Protein AF-A0A4R3MPF1-F1 (afdb_monomer_lite)

Structure (mmCIF, N/CA/C/O backbone):
data_AF-A0A4R3MPF1-F1
#
_entry.id   AF-A0A4R3MPF1-F1
#
loop_
_atom_site.group_PDB
_atom_site.id
_atom_site.type_symbol
_atom_site.label_atom_id
_atom_site.label_alt_id
_atom_site.label_comp_id
_atom_site.label_asym_id
_atom_site.label_entity_id
_atom_site.label_seq_id
_atom_site.pdbx_PDB_ins_code
_atom_site.Cartn_x
_atom_site.Cartn_y
_atom_site.Cartn_z
_atom_site.occupancy
_atom_site.B_iso_or_equiv
_atom_site.auth_seq_id
_atom_site.auth_comp_id
_atom_site.auth_asym_id
_atom_site.auth_atom_id
_atom_site.pdbx_PDB_model_num
ATOM 1 N N . MET A 1 1 ? 4.316 12.612 3.317 1.00 49.28 1 MET A N 1
ATOM 2 C CA . MET A 1 1 ? 3.411 12.820 2.168 1.00 49.28 1 MET A CA 1
ATOM 3 C C . MET A 1 1 ? 1.983 12.730 2.683 1.00 49.28 1 MET A C 1
ATOM 5 O O . MET A 1 1 ? 1.611 11.635 3.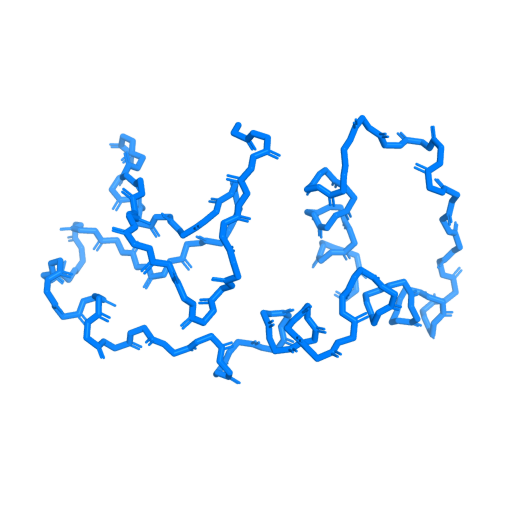080 1.00 49.28 1 MET A O 1
ATOM 9 N N . PRO A 1 2 ? 1.239 13.847 2.792 1.00 46.94 2 PRO A N 1
ATOM 10 C CA . PRO A 1 2 ? -0.092 13.859 3.409 1.00 46.94 2 PRO A CA 1
ATOM 11 C C . PRO A 1 2 ? -1.238 13.507 2.450 1.00 46.94 2 PRO A C 1
ATOM 13 O O . PRO A 1 2 ? -2.373 13.408 2.893 1.00 46.94 2 PRO A O 1
ATOM 16 N N . TYR A 1 3 ? -0.969 13.328 1.157 1.00 50.88 3 TYR A N 1
ATOM 17 C CA . TYR A 1 3 ? -2.011 13.155 0.150 1.00 50.88 3 TYR A CA 1
ATOM 18 C C . TYR A 1 3 ? -1.627 11.979 -0.735 1.00 50.88 3 TYR A C 1
ATOM 20 O O . TYR A 1 3 ? -0.652 12.061 -1.480 1.00 50.88 3 TYR A O 1
ATOM 28 N N . THR A 1 4 ? -2.332 10.864 -0.577 1.00 63.44 4 THR A N 1
ATOM 29 C CA . THR A 1 4 ? -2.198 9.712 -1.467 1.00 63.44 4 THR A CA 1
ATOM 30 C C . THR A 1 4 ? -3.377 9.746 -2.425 1.00 63.44 4 THR A C 1
ATOM 32 O O . THR A 1 4 ? -4.509 9.992 -2.009 1.00 63.44 4 THR A O 1
ATOM 35 N N . GLU A 1 5 ? -3.116 9.521 -3.707 1.00 77.69 5 GLU A N 1
ATOM 36 C CA . GLU A 1 5 ? -4.176 9.181 -4.653 1.00 77.69 5 GLU A CA 1
ATOM 37 C C . GLU A 1 5 ? -4.759 7.802 -4.276 1.00 77.69 5 GLU A C 1
ATOM 39 O O . GLU A 1 5 ? -4.128 7.057 -3.511 1.00 77.69 5 GLU A O 1
ATOM 44 N N . PRO A 1 6 ? -5.961 7.450 -4.762 1.00 87.94 6 PRO A N 1
ATOM 45 C CA . PRO A 1 6 ? -6.458 6.081 -4.674 1.00 87.94 6 PRO A CA 1
ATOM 46 C C . PRO A 1 6 ? -5.415 5.086 -5.203 1.00 87.94 6 PRO A C 1
ATOM 48 O O . PRO A 1 6 ? -4.745 5.355 -6.201 1.00 87.94 6 PRO A O 1
ATOM 51 N N . LEU A 1 7 ? -5.259 3.942 -4.528 1.00 91.81 7 LEU A N 1
ATOM 52 C CA . LEU A 1 7 ? -4.217 2.955 -4.851 1.00 91.81 7 LEU A CA 1
ATOM 53 C C . LEU A 1 7 ? -4.389 2.340 -6.251 1.00 91.81 7 LEU A C 1
ATOM 55 O O . LEU A 1 7 ? -3.418 1.858 -6.819 1.00 91.81 7 LEU A O 1
ATOM 59 N N . ASP A 1 8 ? -5.583 2.398 -6.830 1.00 94.00 8 ASP A N 1
ATOM 60 C CA . ASP A 1 8 ? -5.902 1.959 -8.195 1.00 94.00 8 ASP A CA 1
ATOM 61 C C . ASP A 1 8 ? -5.731 3.060 -9.258 1.00 94.00 8 ASP A C 1
ATOM 63 O O . ASP A 1 8 ? -5.916 2.812 -10.446 1.00 94.00 8 ASP A O 1
ATOM 67 N N . SER A 1 9 ? -5.367 4.275 -8.844 1.00 91.69 9 SER A N 1
ATOM 68 C CA . SER A 1 9 ? -5.353 5.468 -9.697 1.00 91.69 9 SER A CA 1
ATOM 69 C C . SER A 1 9 ? -4.088 6.311 -9.516 1.00 91.69 9 SER A C 1
ATOM 71 O O . SER A 1 9 ? -4.103 7.522 -9.749 1.00 91.69 9 SER A O 1
ATOM 73 N N . ILE A 1 10 ? -2.990 5.686 -9.082 1.00 88.38 10 ILE A N 1
ATOM 74 C CA . ILE A 1 10 ? -1.720 6.372 -8.840 1.00 88.38 10 ILE A CA 1
ATOM 75 C C . ILE A 1 10 ? -1.134 6.940 -10.138 1.00 88.38 10 ILE A C 1
ATOM 77 O O . ILE A 1 10 ? -1.082 6.276 -11.172 1.00 88.38 10 ILE A O 1
ATOM 81 N N . ARG A 1 11 ? -0.647 8.180 -10.083 1.00 90.00 11 ARG A N 1
ATOM 82 C CA . ARG A 1 11 ? 0.008 8.856 -11.219 1.00 90.00 11 ARG A CA 1
ATOM 83 C C . ARG A 1 11 ? 1.507 9.011 -11.046 1.00 90.00 11 ARG A C 1
ATOM 85 O O . ARG A 1 11 ? 2.200 9.449 -11.960 1.00 90.00 11 ARG A O 1
ATOM 92 N N . SER A 1 12 ? 2.007 8.699 -9.858 1.00 90.69 12 SER A N 1
ATOM 93 C CA . SER A 1 12 ? 3.418 8.812 -9.528 1.00 90.69 12 SER A CA 1
ATOM 94 C C . SER A 1 12 ? 3.820 7.750 -8.516 1.00 90.69 12 SER A C 1
ATOM 96 O O . SER A 1 12 ? 3.007 7.288 -7.717 1.00 90.69 12 SER A O 1
ATOM 98 N N . VAL A 1 13 ? 5.098 7.387 -8.554 1.00 92.81 13 VAL A N 1
ATOM 99 C CA . VAL A 1 13 ? 5.743 6.521 -7.568 1.00 92.81 13 VAL A CA 1
ATOM 100 C C . VAL A 1 13 ? 6.944 7.249 -6.985 1.00 92.81 13 VAL A C 1
ATOM 102 O O . VAL A 1 13 ? 7.538 8.119 -7.625 1.00 92.81 13 VAL A O 1
ATOM 105 N N . SER A 1 14 ? 7.310 6.904 -5.758 1.00 93.75 14 SER A N 1
ATOM 106 C CA . SER A 1 14 ? 8.536 7.384 -5.118 1.00 93.75 14 SER A CA 1
ATOM 107 C C . SER A 1 14 ? 9.542 6.251 -5.027 1.00 93.75 14 SER A C 1
ATOM 109 O O . SER A 1 14 ? 9.167 5.133 -4.702 1.00 93.75 14 SER A O 1
ATOM 111 N N . ILE A 1 15 ? 10.822 6.527 -5.255 1.00 95.56 15 ILE A N 1
ATOM 112 C CA . ILE A 1 15 ? 11.882 5.530 -5.079 1.00 95.56 15 ILE A CA 1
ATOM 113 C C . ILE A 1 15 ? 12.685 5.907 -3.837 1.00 95.56 15 ILE A C 1
ATOM 115 O O . ILE A 1 15 ? 13.217 7.016 -3.742 1.00 95.56 15 ILE A O 1
ATOM 119 N N . LYS A 1 16 ? 12.761 5.003 -2.860 1.00 96.06 16 LYS A N 1
ATOM 120 C CA . LYS A 1 16 ? 13.603 5.192 -1.671 1.00 96.06 16 LYS A CA 1
ATOM 121 C C . LYS A 1 16 ? 15.085 4.967 -2.016 1.00 96.06 16 LYS A C 1
ATOM 123 O O . LYS A 1 16 ? 15.388 4.215 -2.940 1.00 96.06 16 LYS A O 1
ATOM 128 N N . PRO A 1 17 ? 16.040 5.511 -1.234 1.00 96.75 17 PRO A N 1
ATOM 129 C CA . PRO A 1 17 ? 17.477 5.316 -1.485 1.00 96.75 17 PRO A CA 1
ATOM 130 C C . PRO A 1 17 ? 17.940 3.849 -1.513 1.00 96.75 17 PRO A C 1
ATOM 132 O O . PRO A 1 17 ? 18.952 3.513 -2.126 1.00 96.75 17 PRO A O 1
ATOM 135 N N . ASN A 1 18 ? 17.211 2.950 -0.849 1.00 97.00 18 ASN A N 1
ATOM 136 C CA . ASN A 1 18 ? 17.485 1.515 -0.871 1.00 97.00 18 ASN A CA 1
ATOM 137 C C . ASN A 1 18 ? 16.987 0.809 -2.150 1.00 97.00 18 ASN A C 1
ATOM 139 O O . ASN A 1 18 ? 17.342 -0.355 -2.332 1.00 97.00 18 ASN A O 1
ATOM 143 N N . GLY A 1 19 ? 16.259 1.500 -3.032 1.00 97.44 19 GLY A N 1
ATOM 144 C CA . GLY A 1 19 ? 15.724 0.993 -4.297 1.00 97.44 19 GLY A CA 1
ATOM 145 C C . GLY A 1 19 ? 14.242 0.607 -4.259 1.00 97.44 19 GLY A C 1
ATOM 146 O O . GLY A 1 19 ? 13.680 0.307 -5.307 1.00 97.44 19 GLY A O 1
ATOM 147 N N . GLU A 1 20 ? 13.586 0.634 -3.094 1.00 98.06 20 GLU A N 1
ATOM 148 C CA . GLU A 1 20 ? 12.156 0.313 -3.002 1.00 98.06 20 GLU A CA 1
ATOM 149 C C . GLU A 1 20 ? 11.305 1.319 -3.788 1.00 98.06 20 GLU A C 1
ATOM 151 O O . GLU A 1 20 ? 11.428 2.535 -3.592 1.00 98.06 20 GLU A O 1
ATOM 156 N N . VAL A 1 21 ? 10.417 0.802 -4.637 1.00 96.94 21 VAL A N 1
ATOM 157 C CA . VAL A 1 21 ? 9.420 1.567 -5.389 1.00 96.94 21 VAL A CA 1
ATOM 158 C C . VAL A 1 21 ? 8.148 1.635 -4.559 1.00 96.94 21 VAL A C 1
ATOM 160 O O . VAL A 1 21 ? 7.519 0.622 -4.272 1.00 96.94 21 VAL A O 1
ATOM 163 N N . MET A 1 22 ? 7.769 2.841 -4.168 1.00 95.19 22 MET A N 1
ATOM 164 C CA . MET A 1 22 ? 6.699 3.118 -3.222 1.00 95.19 22 MET A CA 1
ATOM 165 C C . MET A 1 22 ? 5.519 3.788 -3.925 1.00 9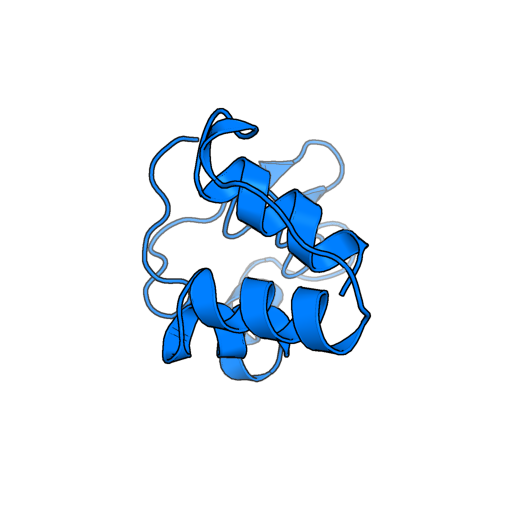5.19 22 MET A C 1
ATOM 167 O O . MET A 1 22 ? 5.698 4.799 -4.609 1.00 95.19 22 MET A O 1
ATOM 171 N N . VAL A 1 23 ? 4.309 3.283 -3.682 1.00 93.12 23 VAL A N 1
ATOM 172 C CA . VAL A 1 23 ? 3.048 3.890 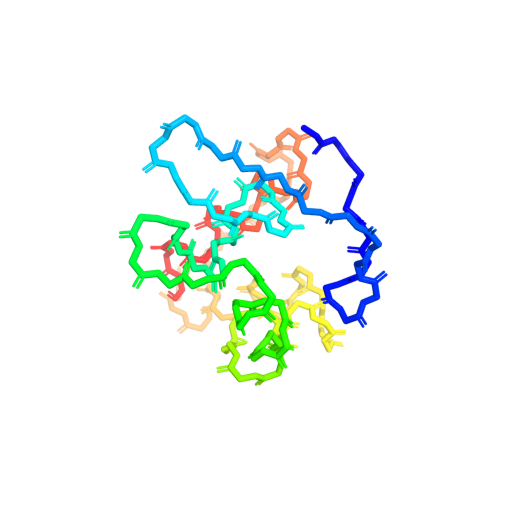-4.169 1.00 93.12 23 VAL A CA 1
ATOM 173 C C . VAL A 1 23 ? 2.376 4.775 -3.122 1.00 93.12 23 VAL A C 1
ATOM 175 O O . VAL A 1 23 ? 1.535 5.612 -3.431 1.00 93.12 23 VAL A O 1
ATOM 178 N N . CYS A 1 24 ? 2.766 4.621 -1.859 1.00 90.94 24 CYS A N 1
ATOM 179 C CA . CYS A 1 24 ? 2.380 5.506 -0.770 1.00 90.94 24 CYS A CA 1
ATOM 180 C C . CYS A 1 24 ? 3.459 5.478 0.325 1.00 90.94 24 CYS A C 1
ATOM 182 O O . CYS A 1 24 ? 4.565 4.983 0.113 1.00 90.94 24 CYS A O 1
ATOM 184 N N . LYS A 1 25 ? 3.143 5.985 1.522 1.00 87.31 25 LYS A N 1
ATOM 185 C CA . LYS A 1 25 ? 4.068 6.022 2.665 1.00 87.31 25 LYS A CA 1
ATOM 186 C C . LYS A 1 25 ? 4.716 4.666 3.000 1.00 87.31 25 LYS A C 1
ATOM 188 O O . LYS A 1 25 ? 5.865 4.658 3.434 1.00 87.31 25 LYS A O 1
ATOM 193 N N . ASP A 1 26 ? 4.006 3.550 2.835 1.00 89.81 26 ASP A N 1
ATOM 194 C CA . ASP A 1 26 ? 4.452 2.251 3.370 1.00 89.81 26 ASP A CA 1
ATOM 195 C C . ASP A 1 26 ? 4.270 1.065 2.414 1.00 89.81 26 ASP A C 1
ATOM 197 O O . ASP A 1 26 ? 4.909 0.038 2.603 1.00 89.81 26 ASP A O 1
ATOM 201 N N . PHE A 1 27 ? 3.477 1.198 1.349 1.00 93.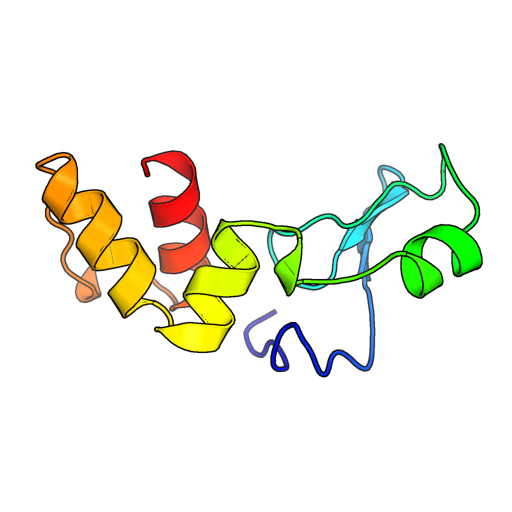06 27 PHE A N 1
ATOM 202 C CA . PHE A 1 27 ? 3.382 0.143 0.346 1.00 93.06 27 PHE A CA 1
ATOM 203 C C . PHE A 1 27 ? 4.520 0.228 -0.671 1.00 93.06 27 PHE A C 1
ATOM 205 O O . PHE A 1 27 ? 4.562 1.152 -1.487 1.00 93.06 27 PHE A O 1
ATOM 212 N N . SER A 1 28 ? 5.413 -0.761 -0.609 1.00 95.06 28 SER A N 1
ATOM 213 C CA . SER A 1 28 ? 6.388 -1.059 -1.656 1.00 95.06 28 SER A CA 1
ATOM 214 C C . SER A 1 28 ? 5.769 -2.010 -2.682 1.00 95.06 28 SER A C 1
ATOM 216 O O . SER A 1 28 ? 5.093 -2.965 -2.298 1.00 95.06 28 SER A O 1
ATOM 218 N N . ILE A 1 29 ? 5.992 -1.744 -3.968 1.00 96.19 29 ILE A N 1
ATOM 219 C CA . ILE A 1 29 ? 5.512 -2.564 -5.095 1.00 96.19 29 ILE A CA 1
ATOM 220 C C . ILE A 1 29 ? 6.647 -3.289 -5.824 1.00 96.19 29 ILE A C 1
ATOM 222 O O . ILE A 1 29 ? 6.404 -4.012 -6.781 1.00 96.19 29 ILE A O 1
ATOM 226 N N . GLY A 1 30 ? 7.888 -3.102 -5.377 1.00 97.25 30 GLY A N 1
ATOM 227 C CA . GLY A 1 30 ? 9.064 -3.731 -5.964 1.00 97.25 30 GLY A CA 1
ATOM 228 C C . GLY A 1 30 ? 10.345 -3.003 -5.580 1.00 97.25 30 GLY A C 1
ATOM 229 O O . GLY A 1 30 ? 10.325 -2.022 -4.833 1.00 97.25 30 GLY A O 1
ATOM 230 N N . ASN A 1 31 ? 11.474 -3.472 -6.104 1.00 98.25 31 ASN A N 1
ATOM 231 C CA . ASN A 1 31 ? 12.774 -2.845 -5.897 1.00 98.25 31 ASN A CA 1
ATOM 232 C C . ASN A 1 31 ? 13.530 -2.744 -7.225 1.00 98.25 31 ASN A C 1
ATOM 234 O O . ASN A 1 31 ? 13.760 -3.753 -7.886 1.00 98.25 31 ASN A O 1
ATOM 238 N N . ILE A 1 32 ? 13.977 -1.539 -7.591 1.00 98.19 32 ILE A N 1
ATOM 239 C CA . ILE A 1 32 ? 14.708 -1.305 -8.852 1.00 98.19 32 ILE A CA 1
ATOM 240 C C . ILE A 1 32 ? 16.078 -1.994 -8.911 1.00 98.19 32 ILE A C 1
ATOM 242 O O . ILE A 1 32 ? 16.726 -2.009 -9.952 1.00 98.19 32 ILE A O 1
ATOM 246 N N . LYS A 1 33 ? 16.565 -2.519 -7.782 1.00 97.88 33 LYS A N 1
ATOM 247 C CA . LYS A 1 33 ? 17.784 -3.335 -7.730 1.00 97.88 33 LYS A CA 1
ATOM 248 C C . LYS A 1 33 ? 17.535 -4.791 -8.123 1.00 97.88 33 LYS A C 1
ATOM 250 O O . LYS A 1 33 ? 18.501 -5.510 -8.356 1.00 97.88 33 LYS A O 1
ATOM 255 N N . GLU A 1 34 ? 16.274 -5.217 -8.155 1.00 97.94 34 GLU A N 1
ATOM 256 C CA . GLU A 1 34 ? 15.857 -6.604 -8.387 1.00 97.94 34 GLU A CA 1
ATOM 257 C C . GLU A 1 34 ? 15.121 -6.773 -9.722 1.00 97.94 34 GLU A C 1
ATOM 259 O O . GLU A 1 34 ? 15.265 -7.810 -10.367 1.00 97.94 34 GLU A O 1
ATOM 264 N N . SER A 1 35 ? 14.364 -5.764 -10.161 1.00 97.62 35 SER A N 1
ATOM 265 C CA . SER A 1 35 ? 13.570 -5.808 -11.397 1.00 97.62 35 SER A CA 1
ATOM 266 C C . SER A 1 35 ? 13.571 -4.460 -12.117 1.00 97.62 35 SER A C 1
ATOM 268 O O . SER A 1 35 ? 13.823 -3.417 -11.506 1.00 97.62 35 SER A O 1
ATOM 270 N N . ASP A 1 36 ? 13.279 -4.472 -13.420 1.00 97.56 36 ASP A N 1
ATOM 271 C CA . ASP A 1 36 ? 13.147 -3.240 -14.200 1.00 97.56 36 ASP A CA 1
ATOM 272 C C . ASP A 1 36 ? 11.940 -2.413 -13.726 1.00 97.56 36 ASP A C 1
ATOM 274 O O . ASP A 1 36 ? 10.895 -2.951 -13.356 1.00 97.56 36 ASP A O 1
ATOM 278 N N . ILE A 1 37 ? 12.063 -1.083 -13.743 1.00 96.31 37 ILE A N 1
ATOM 279 C CA . ILE A 1 37 ? 10.998 -0.198 -13.254 1.00 96.31 37 ILE A CA 1
ATOM 280 C C . ILE A 1 37 ? 9.704 -0.331 -14.067 1.00 96.31 37 ILE A C 1
ATOM 282 O O . ILE A 1 37 ? 8.619 -0.240 -13.493 1.00 96.31 37 ILE A O 1
ATOM 286 N N . LEU A 1 38 ? 9.787 -0.573 -15.378 1.00 97.06 38 LEU A N 1
ATOM 287 C CA . LEU A 1 38 ? 8.603 -0.765 -16.214 1.00 97.06 38 LEU A CA 1
ATOM 288 C C . LEU A 1 38 ? 7.915 -2.087 -15.889 1.00 97.06 38 LEU A C 1
ATOM 290 O O . LEU A 1 38 ? 6.690 -2.143 -15.890 1.00 97.06 38 LEU A O 1
ATOM 294 N N . GLU A 1 39 ? 8.678 -3.133 -15.576 1.00 97.88 39 GLU A N 1
ATOM 295 C CA . GLU A 1 39 ? 8.125 -4.412 -15.127 1.00 97.88 39 GLU A CA 1
ATOM 296 C C . GLU A 1 39 ? 7.390 -4.257 -13.791 1.00 97.88 39 GLU A C 1
ATOM 298 O O . GLU A 1 39 ? 6.242 -4.681 -13.672 1.00 97.88 39 GLU A O 1
ATOM 303 N N . ILE A 1 40 ? 8.007 -3.579 -12.817 1.00 97.44 40 ILE A N 1
ATOM 304 C CA . ILE A 1 40 ? 7.394 -3.291 -11.511 1.00 97.44 40 ILE A CA 1
ATOM 305 C C . ILE A 1 40 ? 6.065 -2.540 -11.680 1.00 97.44 40 ILE A C 1
ATOM 307 O O . ILE A 1 40 ? 5.074 -2.891 -11.045 1.00 97.44 40 ILE A O 1
ATOM 311 N N . ILE A 1 41 ? 6.033 -1.519 -12.544 1.00 95.44 41 ILE A N 1
ATOM 312 C CA . ILE A 1 41 ? 4.826 -0.717 -12.793 1.00 95.44 41 ILE A CA 1
ATOM 313 C C . ILE A 1 41 ? 3.763 -1.525 -13.547 1.00 95.44 41 ILE A C 1
ATOM 315 O O . ILE A 1 41 ? 2.597 -1.476 -13.174 1.00 95.44 41 ILE A O 1
ATOM 319 N N . ASN A 1 42 ? 4.137 -2.278 -14.585 1.00 95.62 42 ASN A N 1
ATOM 320 C CA . ASN A 1 42 ? 3.181 -3.056 -15.384 1.00 95.62 42 ASN A CA 1
ATOM 321 C C . ASN A 1 42 ? 2.550 -4.210 -14.595 1.00 95.62 42 ASN A C 1
ATOM 323 O O . ASN A 1 42 ? 1.414 -4.586 -14.872 1.00 95.62 42 ASN A O 1
ATOM 327 N N . ASN A 1 43 ? 3.274 -4.757 -13.619 1.00 95.62 43 ASN A N 1
ATOM 328 C CA . ASN A 1 43 ? 2.784 -5.818 -12.742 1.00 95.62 43 ASN A CA 1
ATOM 329 C C . ASN A 1 43 ? 2.055 -5.280 -11.499 1.00 95.62 43 ASN A C 1
ATOM 331 O O . ASN A 1 43 ? 1.592 -6.071 -10.675 1.00 95.62 43 ASN A O 1
ATOM 335 N N . TYR A 1 44 ? 1.965 -3.956 -11.332 1.00 95.81 44 TYR A N 1
ATOM 336 C CA . TYR A 1 44 ? 1.260 -3.367 -10.205 1.00 95.81 44 TYR A CA 1
ATOM 337 C C . TYR A 1 44 ? -0.249 -3.581 -10.336 1.00 95.81 44 TYR A C 1
ATOM 339 O O . TYR A 1 44 ? -0.905 -3.028 -11.215 1.00 95.81 44 TYR A O 1
ATOM 347 N N . ASP A 1 45 ? -0.796 -4.345 -9.398 1.00 96.12 45 ASP A N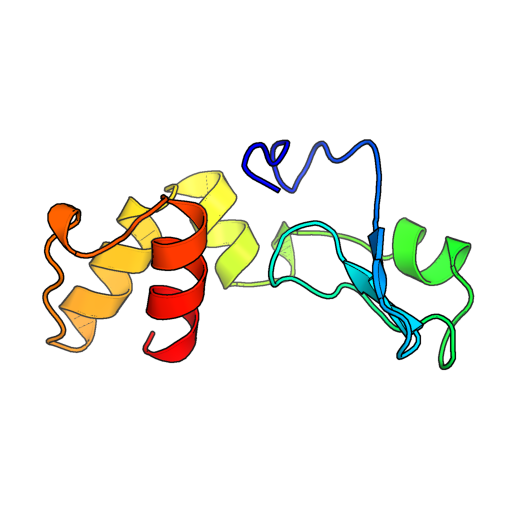 1
ATOM 348 C CA . ASP A 1 45 ? -2.229 -4.530 -9.223 1.00 96.12 45 ASP A CA 1
ATOM 349 C C . ASP A 1 45 ? -2.551 -4.480 -7.719 1.00 96.12 45 ASP A C 1
ATOM 351 O O . ASP A 1 45 ? -2.195 -5.409 -6.980 1.00 96.12 45 ASP A O 1
ATOM 355 N N . PRO A 1 46 ? -3.198 -3.404 -7.228 1.00 95.38 46 PRO A N 1
ATOM 356 C CA . PRO A 1 46 ? -3.500 -3.266 -5.809 1.00 95.38 46 PRO A CA 1
ATOM 357 C C . PRO A 1 46 ? -4.491 -4.320 -5.307 1.00 95.38 46 PRO A C 1
ATOM 359 O O . PRO A 1 46 ? -4.481 -4.637 -4.120 1.00 95.38 46 PRO A O 1
ATOM 362 N N . TYR A 1 47 ? -5.311 -4.918 -6.174 1.00 96.38 47 TYR A N 1
ATOM 363 C CA . TYR A 1 47 ? -6.289 -5.927 -5.763 1.00 96.38 47 TYR A CA 1
ATOM 364 C C . TYR A 1 47 ? -5.640 -7.280 -5.434 1.00 96.38 47 TYR A C 1
ATOM 366 O O . TYR A 1 47 ? -6.231 -8.088 -4.718 1.00 96.38 47 TYR A O 1
ATOM 374 N N . ASN A 1 48 ? -4.391 -7.507 -5.863 1.00 95.94 48 ASN A N 1
ATOM 375 C CA . ASN A 1 48 ? -3.605 -8.683 -5.472 1.00 95.94 48 ASN A CA 1
ATOM 376 C C . ASN A 1 48 ? -2.992 -8.560 -4.068 1.00 95.94 48 ASN A C 1
ATOM 378 O O . ASN A 1 48 ? -2.509 -9.549 -3.510 1.00 95.94 48 ASN A O 1
ATOM 382 N N . ASN A 1 49 ? -3.013 -7.369 -3.464 1.00 95.00 49 ASN A N 1
ATOM 383 C CA . ASN A 1 49 ? -2.578 -7.164 -2.089 1.00 95.00 49 ASN A CA 1
ATOM 384 C C . ASN A 1 49 ? -3.792 -7.041 -1.162 1.00 95.00 49 ASN A C 1
ATOM 386 O O . ASN A 1 49 ? -4.535 -6.066 -1.224 1.00 95.00 49 ASN A O 1
ATOM 390 N N . LEU A 1 50 ? -3.934 -7.991 -0.231 1.00 94.19 50 LEU A N 1
ATOM 391 C CA . LEU A 1 50 ? -5.050 -8.057 0.720 1.00 94.19 50 LEU A CA 1
ATOM 392 C C . LEU A 1 50 ? -5.365 -6.716 1.395 1.00 94.19 50 LEU A C 1
ATOM 394 O O . LEU A 1 50 ? -6.528 -6.371 1.575 1.00 94.19 50 LEU A O 1
ATOM 398 N N . TYR A 1 51 ? -4.344 -5.969 1.812 1.00 94.56 51 TYR A N 1
ATOM 399 C CA . TYR A 1 51 ? -4.566 -4.734 2.552 1.00 94.56 51 TYR A CA 1
ATOM 400 C C . TYR A 1 51 ? -4.890 -3.554 1.648 1.00 94.56 51 TYR A C 1
ATOM 402 O O . TYR A 1 51 ? -5.699 -2.717 2.034 1.00 94.56 51 TYR A O 1
ATOM 410 N N . MET A 1 52 ? -4.275 -3.477 0.468 1.00 94.81 52 MET A N 1
ATOM 411 C CA . MET A 1 52 ? -4.639 -2.464 -0.521 1.00 94.81 52 MET A CA 1
ATOM 412 C C . MET A 1 52 ? -6.085 -2.661 -0.986 1.00 94.81 52 MET A C 1
ATOM 414 O O . MET A 1 52 ? -6.827 -1.685 -1.040 1.00 94.81 52 MET A O 1
ATOM 418 N N . ASP A 1 53 ? -6.501 -3.909 -1.223 1.00 96.12 53 ASP A N 1
ATOM 419 C CA . ASP A 1 53 ? -7.877 -4.264 -1.588 1.00 96.12 53 ASP A CA 1
ATOM 420 C C . ASP A 1 53 ? -8.887 -3.826 -0.515 1.00 96.12 53 ASP A C 1
ATOM 422 O O . ASP A 1 53 ? -9.871 -3.153 -0.819 1.00 96.12 53 ASP A O 1
ATOM 426 N N . ILE A 1 54 ? -8.606 -4.116 0.762 1.00 95.12 54 ILE A N 1
ATOM 427 C CA . ILE A 1 54 ? -9.443 -3.663 1.887 1.00 95.12 54 ILE A CA 1
ATOM 428 C C . ILE A 1 54 ? -9.521 -2.137 1.939 1.00 95.12 54 ILE A C 1
ATOM 430 O O . ILE A 1 54 ? -10.604 -1.586 2.106 1.00 95.12 54 ILE A O 1
ATOM 434 N N . ILE A 1 55 ? -8.392 -1.440 1.784 1.00 93.62 55 ILE A N 1
ATOM 435 C CA . ILE A 1 55 ? -8.367 0.029 1.813 1.00 93.62 55 ILE A CA 1
ATOM 436 C C . ILE A 1 55 ? -9.172 0.612 0.646 1.00 93.62 55 ILE A C 1
ATOM 438 O O . ILE A 1 55 ? -9.867 1.607 0.834 1.00 93.62 55 ILE A O 1
ATOM 442 N N . LEU A 1 56 ? -9.098 0.014 -0.544 1.00 94.12 56 LEU A N 1
ATOM 443 C CA . LEU A 1 56 ? -9.852 0.467 -1.715 1.00 94.12 56 LEU A CA 1
ATOM 444 C C . LEU A 1 56 ? -11.360 0.230 -1.571 1.00 94.12 56 LEU A C 1
ATOM 446 O O . LEU A 1 56 ? -12.144 1.075 -1.996 1.00 94.12 56 LEU A O 1
ATOM 450 N N . LYS A 1 57 ? -11.772 -0.891 -0.969 1.00 95.06 57 LYS A N 1
ATOM 451 C CA . LYS A 1 57 ? -13.190 -1.258 -0.813 1.00 95.06 57 LYS A CA 1
ATOM 452 C C . LYS A 1 57 ? -13.857 -0.597 0.390 1.00 95.06 57 LYS A C 1
ATOM 454 O O . LYS A 1 57 ? -14.940 -0.035 0.261 1.00 95.06 57 LYS A O 1
ATOM 459 N N . ASP A 1 58 ? -13.197 -0.660 1.540 1.00 93.75 58 ASP A N 1
ATOM 460 C CA . ASP A 1 58 ? -13.781 -0.350 2.849 1.00 93.75 58 ASP A CA 1
ATOM 461 C C . ASP A 1 58 ? -13.066 0.816 3.557 1.00 93.75 58 ASP A C 1
ATOM 463 O O . ASP A 1 58 ? -13.425 1.204 4.674 1.00 93.75 58 ASP A O 1
ATOM 467 N N . GLY A 1 59 ? -12.024 1.382 2.941 1.00 90.81 59 GLY A N 1
ATOM 468 C CA . GLY A 1 59 ? -11.215 2.432 3.547 1.00 90.81 59 GLY A CA 1
ATOM 469 C C . GLY A 1 59 ? -10.504 1.970 4.820 1.00 90.81 59 GLY A C 1
ATOM 470 O O . GLY A 1 59 ? -10.191 0.796 5.023 1.00 90.81 59 GLY A O 1
ATOM 471 N N . ILE A 1 60 ? -10.250 2.922 5.719 1.00 89.81 60 ILE A N 1
ATOM 472 C CA . ILE A 1 60 ? -9.617 2.636 7.015 1.00 89.81 60 ILE A CA 1
ATOM 473 C C . ILE A 1 60 ? -10.507 1.773 7.925 1.00 89.81 60 ILE A C 1
ATOM 475 O O . ILE A 1 60 ? -9.995 1.021 8.752 1.00 89.81 60 ILE A O 1
ATOM 479 N N . GLN A 1 61 ? -11.830 1.832 7.736 1.00 90.88 61 GLN A N 1
ATOM 480 C CA . GLN A 1 61 ? -12.807 1.095 8.539 1.00 90.88 61 GLN A CA 1
ATOM 481 C C . GLN A 1 61 ? -12.687 -0.420 8.335 1.00 90.88 61 GLN A C 1
ATOM 483 O O . GLN A 1 61 ? -12.815 -1.183 9.291 1.00 90.88 61 GLN A O 1
ATOM 488 N N . GLY A 1 62 ? -12.341 -0.871 7.125 1.00 93.81 62 GLY A N 1
ATOM 489 C CA . GLY A 1 62 ? -12.060 -2.288 6.877 1.00 93.81 62 GLY A CA 1
ATOM 490 C C . GLY A 1 62 ? -10.861 -2.812 7.675 1.00 93.81 62 GLY A C 1
ATOM 491 O O . GLY A 1 62 ? -10.885 -3.938 8.176 1.00 93.81 62 GLY A O 1
ATOM 492 N N . LEU A 1 63 ? -9.823 -1.987 7.852 1.00 93.12 63 LEU A N 1
ATOM 493 C CA . LEU A 1 63 ? -8.665 -2.340 8.678 1.00 93.12 63 LEU A CA 1
ATOM 494 C C . LEU A 1 63 ? -8.986 -2.299 10.177 1.00 93.12 63 LEU A C 1
ATOM 496 O O . LEU A 1 63 ? -8.516 -3.164 10.912 1.00 93.12 63 LEU A O 1
ATOM 500 N N . LEU A 1 64 ? -9.798 -1.337 10.624 1.00 92.44 64 LEU A N 1
ATOM 501 C CA . LEU A 1 64 ? -10.287 -1.273 12.005 1.00 92.44 64 LEU A CA 1
ATOM 502 C C . LEU A 1 64 ? -11.074 -2.524 12.379 1.00 92.44 64 LEU A C 1
ATOM 504 O O . LEU A 1 64 ? -10.750 -3.172 13.367 1.00 92.44 64 LEU A O 1
ATOM 508 N N . LYS A 1 65 ? -12.026 -2.928 11.537 1.00 93.00 65 LYS A N 1
ATOM 509 C CA . LYS A 1 65 ? -12.813 -4.142 11.763 1.00 93.00 65 LYS A CA 1
ATOM 510 C C . LYS A 1 65 ? -11.929 -5.386 11.903 1.00 93.00 65 LYS A C 1
ATOM 512 O O . LYS A 1 65 ? -12.140 -6.198 12.794 1.00 93.00 65 LYS A O 1
ATOM 517 N N . LYS A 1 66 ? -10.878 -5.506 11.082 1.00 92.50 66 LYS A N 1
ATOM 518 C CA . LYS A 1 66 ? -9.896 -6.593 11.227 1.00 92.50 66 LYS A CA 1
ATOM 519 C C . LYS A 1 66 ? -9.117 -6.549 12.543 1.00 92.50 66 LYS A C 1
ATOM 521 O O . LYS A 1 66 ? -8.721 -7.599 13.043 1.00 92.50 66 LYS A O 1
ATOM 526 N N . ALA A 1 67 ? -8.846 -5.359 13.073 1.00 92.25 67 ALA A N 1
ATOM 527 C CA . ALA A 1 67 ? -8.204 -5.207 14.374 1.00 92.25 67 ALA A CA 1
ATOM 528 C C . ALA A 1 67 ? -9.162 -5.612 15.502 1.00 92.25 67 ALA A C 1
ATOM 530 O O . ALA A 1 67 ? -8.768 -6.368 16.391 1.00 92.25 67 ALA A O 1
ATOM 531 N N . GLU A 1 68 ? -10.429 -5.205 15.409 1.00 92.81 68 GLU A N 1
ATOM 532 C CA . GLU A 1 68 ? -11.488 -5.579 16.352 1.00 92.81 68 GLU A CA 1
ATOM 533 C C . GLU A 1 68 ? -11.716 -7.095 16.385 1.00 92.81 68 GLU A C 1
ATOM 535 O O . GLU A 1 68 ? -11.808 -7.673 17.467 1.00 92.81 68 GLU A O 1
ATOM 540 N N . ASP A 1 69 ? -11.694 -7.764 15.226 1.00 91.75 69 ASP A N 1
ATOM 541 C CA . ASP A 1 69 ? -11.773 -9.230 15.121 1.00 91.75 69 ASP A CA 1
ATOM 542 C C . ASP A 1 69 ? -10.620 -9.938 15.869 1.00 91.75 69 ASP A C 1
ATOM 544 O O . ASP A 1 69 ? -10.751 -11.089 16.290 1.00 91.75 69 ASP A O 1
ATOM 548 N N . LYS A 1 70 ? -9.487 -9.249 16.074 1.00 91.06 70 LYS A N 1
ATOM 549 C CA . LYS A 1 70 ? -8.344 -9.711 16.882 1.00 91.06 70 LYS A CA 1
ATOM 550 C C . LYS A 1 70 ? -8.367 -9.207 18.332 1.00 91.06 70 LYS A C 1
ATOM 552 O O . LYS A 1 70 ? -7.410 -9.438 19.070 1.00 91.06 70 LYS A O 1
ATOM 557 N N . GLY A 1 71 ? -9.432 -8.525 18.750 1.00 92.06 71 GLY A N 1
ATOM 558 C CA . GLY A 1 71 ? -9.577 -7.946 20.086 1.00 92.06 71 GLY A CA 1
ATOM 559 C C . GLY A 1 71 ? -8.770 -6.666 20.311 1.00 92.06 71 GLY A C 1
ATOM 560 O O . GLY A 1 71 ? -8.546 -6.289 21.461 1.00 92.06 71 GLY A O 1
ATOM 561 N N . VAL A 1 72 ? -8.315 -6.006 19.242 1.00 90.00 72 VAL A N 1
ATOM 562 C CA . VAL A 1 72 ? -7.606 -4.725 19.319 1.00 90.00 72 VAL A CA 1
ATOM 563 C C . VAL A 1 72 ? -8.567 -3.594 18.976 1.00 90.00 72 VAL A C 1
ATOM 565 O O . VAL A 1 72 ? -9.059 -3.502 17.856 1.00 90.00 72 VAL A O 1
ATOM 568 N N . PHE A 1 73 ? -8.797 -2.708 19.942 1.00 88.44 73 PHE A N 1
ATOM 569 C CA . PHE A 1 73 ? -9.666 -1.542 19.797 1.00 88.44 73 PHE A CA 1
ATOM 570 C C . PHE A 1 73 ? -8.816 -0.280 19.797 1.00 88.44 73 PHE A C 1
ATOM 572 O O . PHE A 1 73 ? -7.988 -0.093 20.687 1.00 88.44 73 PHE A O 1
ATOM 579 N N . ILE A 1 74 ? -9.001 0.561 18.783 1.00 84.88 74 ILE A N 1
ATOM 580 C CA . ILE A 1 74 ? -8.152 1.724 18.528 1.00 84.88 74 ILE A CA 1
ATOM 581 C C . ILE A 1 74 ? -9.017 2.970 18.444 1.00 84.88 74 ILE A C 1
ATOM 583 O O . ILE A 1 74 ? -10.027 2.985 17.742 1.00 84.88 74 ILE A O 1
ATOM 587 N N . GLU A 1 75 ? -8.593 4.032 19.122 1.00 78.56 75 GLU A N 1
ATOM 588 C CA . GLU A 1 75 ? -9.236 5.335 19.014 1.00 78.56 75 GLU A CA 1
ATOM 589 C C . GLU A 1 75 ? -8.524 6.195 17.951 1.00 78.56 75 GLU A C 1
ATOM 591 O O . GLU A 1 75 ? -7.322 6.436 18.024 1.00 78.56 75 GLU A O 1
ATOM 596 N N . GLU A 1 76 ? -9.265 6.719 16.967 1.00 70.38 76 GLU A N 1
ATOM 597 C CA . GLU A 1 76 ? -8.702 7.477 15.826 1.00 70.38 76 GLU A CA 1
ATOM 598 C C . GLU A 1 76 ? -7.852 8.698 16.238 1.00 70.38 76 GLU A C 1
ATOM 600 O O . GLU A 1 76 ? -6.894 9.067 15.560 1.00 70.38 76 GLU A O 1
ATOM 605 N N . LYS A 1 77 ? -8.178 9.303 17.385 1.00 75.00 77 LYS A N 1
ATOM 606 C CA . LYS A 1 77 ? -7.518 10.482 17.979 1.00 75.00 77 LYS A CA 1
ATOM 607 C C . LYS A 1 77 ? -6.069 10.241 18.426 1.00 75.00 77 LYS A C 1
ATOM 609 O O . LYS A 1 77 ? -5.379 11.202 18.759 1.00 75.00 77 LYS A O 1
ATOM 614 N N . GLU A 1 78 ? -5.595 8.997 18.412 1.00 81.50 78 GLU A N 1
ATOM 615 C CA . GLU A 1 78 ? -4.206 8.649 18.740 1.00 81.50 78 GLU A CA 1
ATOM 616 C C . GLU A 1 78 ? -3.229 8.853 17.566 1.00 81.50 78 GLU A C 1
ATOM 618 O O . GLU A 1 78 ? -2.013 8.822 17.764 1.00 81.50 78 GLU A O 1
ATOM 623 N N . PHE A 1 79 ? -3.727 9.097 16.346 1.00 86.81 79 PHE A N 1
ATOM 624 C CA . PHE A 1 79 ? -2.895 9.179 15.142 1.00 86.81 79 PHE A CA 1
ATOM 625 C C . PHE A 1 79 ? -2.838 10.587 14.556 1.00 86.81 79 PHE A C 1
ATOM 627 O O . PHE A 1 79 ? -3.839 11.285 14.434 1.00 86.81 79 PHE A O 1
ATOM 634 N N . PHE A 1 80 ? -1.643 10.981 14.109 1.00 86.06 80 PHE A N 1
ATOM 635 C CA . PHE A 1 80 ? -1.423 12.264 13.438 1.00 86.06 80 PHE A CA 1
ATOM 636 C C . PHE A 1 80 ? -2.108 12.341 12.060 1.00 86.06 80 PHE A C 1
ATOM 638 O O . PHE A 1 80 ? -2.506 13.420 11.624 1.00 86.06 80 PHE A O 1
ATOM 645 N N . SER A 1 81 ? -2.249 11.210 11.358 1.00 86.56 81 SER A N 1
ATOM 646 C CA . SER A 1 81 ? -2.929 11.132 10.061 1.00 86.56 81 SER A CA 1
ATOM 647 C C . SER A 1 81 ? -3.543 9.754 9.798 1.00 86.56 81 SER A C 1
ATOM 649 O O . SER A 1 81 ? -3.102 8.745 10.351 1.00 86.56 81 SER A O 1
ATOM 651 N N . THR A 1 82 ? -4.486 9.679 8.853 1.00 86.19 82 THR A N 1
ATOM 652 C CA . THR A 1 82 ? -5.054 8.405 8.370 1.00 86.19 82 THR A CA 1
ATOM 653 C C . THR A 1 82 ? -3.982 7.469 7.803 1.00 86.19 82 THR A C 1
ATOM 655 O O . THR A 1 82 ? -4.093 6.251 7.919 1.00 86.19 82 THR A O 1
ATOM 658 N N . CYS A 1 83 ? -2.906 8.014 7.221 1.00 87.69 83 CYS A N 1
ATOM 659 C CA . CYS A 1 83 ? -1.776 7.209 6.757 1.00 87.69 83 CYS A CA 1
ATOM 660 C C . CYS A 1 83 ? -1.012 6.573 7.925 1.00 87.69 83 CYS A C 1
ATOM 662 O O . CYS A 1 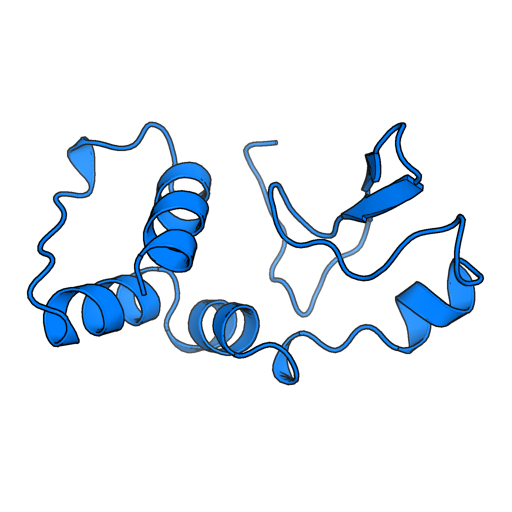83 ? -0.623 5.414 7.824 1.00 87.69 83 CYS A O 1
ATOM 664 N N . ASP A 1 84 ? -0.805 7.299 9.027 1.00 89.88 84 ASP A N 1
ATOM 665 C CA . ASP A 1 84 ? -0.155 6.748 10.226 1.00 89.88 84 ASP A CA 1
ATOM 666 C C . ASP A 1 84 ? -0.986 5.618 10.828 1.00 89.88 84 ASP A C 1
ATOM 668 O O . ASP A 1 84 ? -0.455 4.550 11.133 1.00 89.88 84 ASP A O 1
ATOM 672 N N . MET A 1 85 ? -2.300 5.826 10.892 1.00 90.31 85 MET A N 1
ATOM 673 C CA . MET A 1 85 ? -3.251 4.818 11.341 1.00 90.31 85 MET A CA 1
ATOM 674 C C . MET A 1 85 ? -3.252 3.580 10.435 1.00 90.31 85 MET A C 1
ATOM 676 O O . MET A 1 85 ? -3.168 2.459 10.925 1.00 90.31 85 MET A O 1
ATOM 680 N N . CYS A 1 86 ? -3.264 3.761 9.111 1.00 91.06 86 CYS A N 1
ATOM 681 C CA . CYS A 1 86 ? -3.193 2.665 8.141 1.00 91.06 86 CYS A CA 1
ATOM 682 C C . CYS A 1 86 ? -1.920 1.823 8.315 1.00 91.06 86 CYS A C 1
ATOM 684 O O . CYS A 1 86 ? -1.981 0.593 8.341 1.00 91.06 86 CYS A O 1
ATOM 686 N N . VAL A 1 87 ? -0.763 2.475 8.466 1.00 92.06 87 VAL A N 1
ATOM 687 C CA . VAL A 1 87 ? 0.519 1.788 8.683 1.00 92.06 87 VAL A CA 1
ATOM 688 C C . VAL A 1 87 ? 0.518 1.008 9.989 1.00 92.06 87 VAL A C 1
ATOM 690 O O . VAL A 1 87 ? 1.014 -0.117 10.022 1.00 92.06 87 VAL A O 1
ATOM 693 N N . TYR A 1 88 ? -0.024 1.594 11.055 1.00 92.12 88 TYR A N 1
ATOM 694 C CA . TYR A 1 88 ? -0.128 0.925 12.343 1.00 92.12 88 TYR A CA 1
ATOM 695 C C . TYR A 1 88 ? -1.042 -0.299 12.266 1.00 92.12 88 TYR A C 1
ATOM 697 O O . TYR A 1 88 ? -0.594 -1.405 12.564 1.00 92.12 88 TYR A O 1
ATOM 705 N N . LEU A 1 89 ? -2.276 -0.122 11.782 1.00 92.00 89 LEU A N 1
ATOM 706 C CA . LEU A 1 89 ? -3.270 -1.189 11.669 1.00 92.00 89 LEU A CA 1
ATOM 707 C C . LEU A 1 89 ? -2.724 -2.377 10.878 1.00 92.00 89 LEU A C 1
ATOM 709 O O . LEU A 1 89 ? -2.745 -3.495 11.375 1.00 92.00 89 LEU A O 1
ATOM 713 N N . ARG A 1 90 ? -2.132 -2.154 9.699 1.00 90.69 90 ARG A N 1
ATOM 714 C CA . ARG A 1 90 ? -1.578 -3.243 8.870 1.00 90.69 90 ARG A CA 1
ATOM 715 C C . ARG A 1 90 ? -0.458 -4.051 9.521 1.00 90.69 90 ARG A C 1
ATOM 717 O O . ARG A 1 90 ? -0.165 -5.140 9.042 1.00 90.69 90 ARG A O 1
ATOM 724 N N . LYS A 1 91 ? 0.201 -3.525 10.555 1.00 89.50 91 LYS A N 1
ATOM 725 C CA . LYS A 1 91 ? 1.260 -4.241 11.285 1.00 89.50 91 LYS A CA 1
ATOM 726 C C . LYS A 1 91 ? 0.719 -5.120 12.409 1.00 89.50 91 LYS A C 1
ATOM 728 O O . LYS A 1 91 ? 1.461 -5.960 12.909 1.00 89.50 91 LYS A O 1
ATOM 733 N N . ILE A 1 92 ? -0.533 -4.917 12.812 1.00 87.88 92 ILE A N 1
ATOM 734 C CA . ILE A 1 92 ? -1.175 -5.655 13.905 1.00 87.88 92 ILE A CA 1
ATOM 735 C C . ILE A 1 92 ? -2.309 -6.574 13.413 1.00 87.88 92 ILE A C 1
ATOM 737 O O . ILE A 1 92 ? -2.611 -7.585 14.058 1.00 87.88 92 ILE A O 1
ATOM 741 N N . VAL A 1 93 ? -2.922 -6.265 12.262 1.00 83.75 93 VAL A N 1
ATOM 742 C CA . VAL A 1 93 ? -3.962 -7.095 11.623 1.00 83.75 93 VAL A CA 1
ATOM 743 C C . VAL A 1 93 ? -3.413 -8.165 10.695 1.00 83.75 93 VAL A C 1
ATOM 745 O O . VAL A 1 93 ? -2.198 -8.191 10.435 1.00 83.75 93 VAL A O 1
#

pLDDT: mean 90.45, std 9.58, range [46.94, 98.25]

Radius of gyration: 14.17 Å; chains: 1; bounding box: 32×24×36 Å

Sequence (93 aa):
MPYTEPLDSIRSVSIKPNGEVMVCKDFSIGNIKESDILEIINNYDPYNNLYMDIILKDGIQGLLKKAEDKGVFIEEKEFFSTCDMCVYLRKIV

Organism: NCBI:txid682400

Secondary structure (DSSP, 8-state):
---PPPTTS----EE-TTSEEESSSS-EEEETTTS-HHHHHHT--GGGSHHHHHHHHHHHHHHHHHHHTTT----GGG-SSHHHHHHHHHHH-

Foldseek 3Di:
DADADQLQDQPDWDADPQQFTHNDPPDTQDGVVVDPPVVSVVPDDLCVPPLSVQCNPPNLVSLQVVCVVVVHHDDPVVDPHSVRSSVVSVVRD

InterPro domains:
  IPR013785 Aldolase-type TIM barrel [G3DSA:3.20.20.70] (6-91)
  IPR023885 4Fe4S-binding SPASM domain [PF13186] (11-49)